Protein AF-A0A537YR62-F1 (afdb_monomer_lite)

Secondary structure (DSSP, 8-state):
----HHHHHTSHHHH--HHHHHHHHHHHHHHHHHH-TTS-SSS-EE---GGGTS-SS--S-SSS----SS-HHHHHHHHHHHHHTTSEEEEEEEE-TTT-PEEEEEEEEEEE-TTHHHHHTTT--TTHHHHHHHHTT--

pLDDT: mean 79.76, std 14.32, range [44.81, 96.56]

Radius of gyration: 17.45 Å; chains: 1; bounding box: 46×28×51 Å

Sequence (139 aa):
MTILGAVVATRTLARWDAQEFAAYLAATAAERYATGRERDPGERKWFRSLAWFADKEDFYGPDDRVRIGFSEPTLERGLKKLEAAGLISRKRILVAPGTNRRLSGPRNLYTNNFASLRAQVGTGTPDELKDELADEAEG

Structure (mmCIF, N/CA/C/O backbone):
data_AF-A0A537YR62-F1
#
_entry.id   AF-A0A537YR62-F1
#
loop_
_atom_site.group_PDB
_atom_site.id
_atom_site.type_symbol
_atom_site.label_atom_id
_atom_site.label_alt_id
_atom_site.label_comp_id
_atom_site.label_asym_id
_atom_site.label_entity_id
_atom_site.label_seq_id
_atom_site.pdbx_PDB_ins_code
_atom_site.Cartn_x
_atom_site.Cartn_y
_atom_site.Cartn_z
_atom_site.occupancy
_atom_s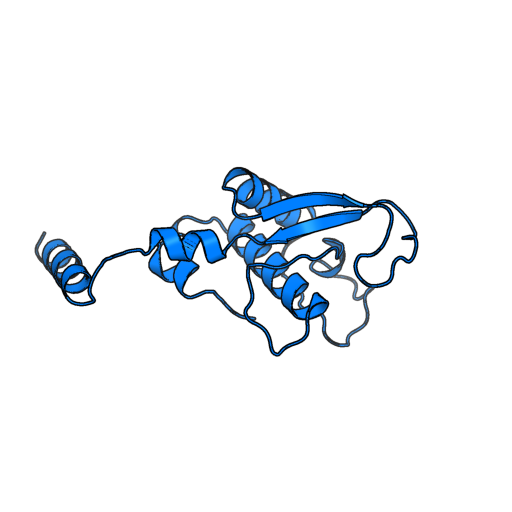ite.B_iso_or_equiv
_atom_site.auth_seq_id
_atom_site.auth_comp_id
_atom_site.auth_asym_id
_atom_site.auth_atom_id
_atom_site.pdbx_PDB_model_num
ATOM 1 N N . MET A 1 1 ? 3.180 -12.927 4.972 1.00 65.75 1 MET A N 1
ATOM 2 C CA . MET A 1 1 ? 2.366 -11.691 4.995 1.00 65.75 1 MET A CA 1
ATOM 3 C C . MET A 1 1 ? 2.163 -11.306 6.452 1.00 65.75 1 MET A C 1
ATOM 5 O O . MET A 1 1 ? 2.071 -12.222 7.257 1.00 65.75 1 MET A O 1
ATOM 9 N N . THR A 1 2 ? 2.174 -10.020 6.808 1.00 70.38 2 THR A N 1
ATOM 10 C CA . THR A 1 2 ? 2.128 -9.577 8.216 1.00 70.38 2 THR A CA 1
ATOM 11 C C . THR A 1 2 ? 0.985 -8.588 8.397 1.00 70.38 2 THR A C 1
ATOM 13 O O . THR A 1 2 ? 0.925 -7.609 7.658 1.00 70.38 2 THR A O 1
ATOM 16 N N . ILE A 1 3 ? 0.107 -8.841 9.370 1.00 79.94 3 ILE A N 1
ATOM 17 C CA . ILE A 1 3 ? -0.892 -7.871 9.830 1.00 79.94 3 ILE A CA 1
ATOM 18 C C . ILE A 1 3 ? -0.300 -7.140 11.034 1.00 79.94 3 ILE A C 1
ATOM 20 O O . ILE A 1 3 ? 0.231 -7.763 11.951 1.00 79.94 3 ILE A O 1
ATOM 24 N N . LEU A 1 4 ? -0.359 -5.814 11.020 1.00 81.19 4 LEU A N 1
ATOM 25 C CA . LEU A 1 4 ? 0.121 -4.982 12.115 1.00 81.19 4 LEU A CA 1
ATOM 26 C C . LEU A 1 4 ? -0.830 -5.088 13.302 1.00 81.19 4 LEU A C 1
ATOM 28 O O . LEU A 1 4 ? -2.031 -4.893 13.136 1.00 81.19 4 LEU A O 1
ATOM 32 N N . GLY A 1 5 ? -0.288 -5.299 14.504 1.00 77.81 5 GLY A N 1
ATOM 33 C CA . GLY A 1 5 ? -1.093 -5.380 15.729 1.00 77.81 5 GLY A CA 1
ATOM 34 C C . GLY A 1 5 ? -2.019 -4.174 15.920 1.00 77.81 5 GLY A C 1
ATOM 35 O O . GLY A 1 5 ? -3.166 -4.346 16.304 1.00 77.81 5 GLY A O 1
ATOM 36 N N . ALA A 1 6 ? -1.584 -2.971 15.529 1.00 79.50 6 ALA A N 1
ATOM 37 C CA . ALA A 1 6 ? -2.416 -1.766 15.590 1.00 79.50 6 ALA A CA 1
ATOM 38 C C . ALA A 1 6 ? -3.661 -1.810 14.688 1.00 79.50 6 ALA A C 1
ATOM 40 O O . ALA A 1 6 ? -4.693 -1.256 15.051 1.00 79.50 6 ALA A O 1
ATOM 41 N N . VAL A 1 7 ? -3.599 -2.481 13.532 1.00 80.44 7 VAL A N 1
ATOM 42 C CA . VAL A 1 7 ? -4.761 -2.662 12.638 1.00 80.44 7 VAL A CA 1
ATOM 43 C C . VAL A 1 7 ? -5.830 -3.535 13.302 1.00 80.44 7 VAL A C 1
ATOM 45 O O . VAL A 1 7 ? -7.023 -3.304 13.111 1.00 80.44 7 VAL A O 1
ATOM 48 N N . VAL A 1 8 ? -5.400 -4.512 14.106 1.00 81.06 8 VAL A N 1
ATOM 49 C CA . VAL A 1 8 ? -6.291 -5.369 14.898 1.00 81.06 8 VAL A CA 1
ATOM 50 C C . VAL A 1 8 ? -6.812 -4.612 16.122 1.00 81.06 8 VAL A C 1
ATOM 52 O O . VAL A 1 8 ? -8.020 -4.533 16.320 1.00 81.06 8 VAL A O 1
ATOM 55 N N . ALA A 1 9 ? -5.917 -3.996 16.897 1.00 78.38 9 ALA A N 1
ATOM 56 C CA . ALA A 1 9 ? -6.241 -3.325 18.157 1.00 78.38 9 ALA A CA 1
ATOM 57 C C . ALA A 1 9 ? -7.217 -2.148 17.990 1.00 78.38 9 ALA A C 1
ATOM 59 O O . ALA A 1 9 ? -8.089 -1.949 18.822 1.00 78.38 9 ALA A O 1
ATOM 60 N N . THR A 1 10 ? -7.138 -1.403 16.884 1.00 78.81 10 THR A N 1
ATOM 61 C CA . THR A 1 10 ? -8.051 -0.274 16.609 1.00 78.81 10 THR A CA 1
ATOM 62 C C . THR A 1 10 ? -9.432 -0.698 16.090 1.00 78.81 10 THR A C 1
ATOM 64 O O . THR A 1 10 ? -10.217 0.155 15.676 1.00 78.81 10 THR A O 1
ATOM 67 N N . ARG A 1 11 ? -9.732 -2.006 16.006 1.00 78.12 11 ARG A N 1
ATOM 68 C CA . ARG A 1 11 ? -10.896 -2.563 15.281 1.00 78.12 11 ARG A CA 1
ATOM 69 C C . ARG A 1 11 ? -10.993 -2.085 13.817 1.00 78.12 11 ARG A C 1
ATOM 71 O O . ARG A 1 11 ? -12.009 -2.310 13.164 1.00 78.12 11 ARG A O 1
ATOM 78 N N . THR A 1 12 ? -9.938 -1.473 13.265 1.00 84.19 12 THR A N 1
ATOM 79 C CA . THR A 1 12 ? -9.895 -0.970 11.881 1.00 84.19 12 THR A CA 1
ATOM 80 C C . THR A 1 12 ? -10.145 -2.100 10.891 1.00 84.19 12 THR A C 1
ATOM 82 O O . THR A 1 12 ? -10.918 -1.934 9.950 1.00 84.19 12 THR A O 1
ATOM 85 N N . LEU A 1 13 ? -9.576 -3.281 11.155 1.00 83.81 13 LEU A N 1
ATOM 86 C CA . LEU A 1 13 ? -9.797 -4.465 10.327 1.00 83.81 13 LEU A CA 1
ATOM 87 C C . LEU A 1 13 ? -11.280 -4.846 10.203 1.00 83.81 13 LEU A C 1
ATOM 89 O O . LEU A 1 13 ? -11.702 -5.266 9.134 1.00 83.81 13 LEU A O 1
ATOM 93 N N . ALA A 1 14 ? -12.066 -4.680 11.271 1.00 84.94 14 ALA A N 1
ATOM 94 C CA . ALA A 1 14 ? -13.493 -5.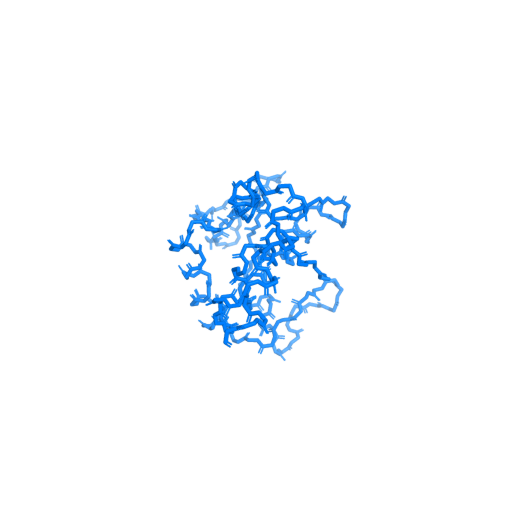003 11.273 1.00 84.94 14 ALA A CA 1
ATOM 95 C C . ALA A 1 14 ? -14.341 -3.981 10.496 1.00 84.94 14 ALA A C 1
ATOM 97 O O . ALA A 1 14 ? -15.477 -4.273 10.136 1.00 84.94 14 ALA A O 1
ATOM 98 N N . ARG A 1 15 ? -13.805 -2.779 10.248 1.00 87.88 15 ARG A N 1
ATOM 99 C CA . ARG A 1 15 ? -14.491 -1.697 9.524 1.00 87.88 15 ARG A CA 1
ATOM 100 C C . ARG A 1 15 ? -14.167 -1.683 8.036 1.00 87.88 15 ARG A C 1
ATOM 102 O O . ARG A 1 15 ? -14.927 -1.115 7.258 1.00 87.88 15 ARG A O 1
ATOM 109 N N . TRP A 1 16 ? -13.038 -2.267 7.654 1.00 93.00 16 TRP A N 1
ATOM 110 C CA . TRP A 1 16 ? -12.636 -2.361 6.261 1.00 93.00 16 TRP A CA 1
ATOM 111 C C . TRP A 1 16 ? -13.513 -3.326 5.488 1.00 93.00 16 TRP A C 1
ATOM 113 O O . TRP A 1 16 ? -13.780 -4.448 5.919 1.00 93.00 16 TRP A O 1
ATOM 123 N N . ASP A 1 17 ? -13.885 -2.910 4.283 1.00 92.69 17 ASP A N 1
ATOM 124 C CA . ASP A 1 17 ? -14.403 -3.855 3.312 1.00 92.69 17 ASP A CA 1
ATOM 125 C C . ASP A 1 17 ? -13.276 -4.700 2.691 1.00 92.69 17 ASP A C 1
ATOM 127 O O . ASP A 1 17 ? -12.074 -4.501 2.914 1.00 92.69 17 ASP A O 1
ATOM 131 N N . ALA A 1 18 ? -13.668 -5.661 1.853 1.00 91.62 18 ALA A N 1
ATOM 132 C CA . ALA A 1 18 ? -12.722 -6.539 1.173 1.00 91.62 18 ALA A CA 1
ATOM 133 C C . ALA A 1 18 ? -11.690 -5.781 0.314 1.00 91.62 18 ALA A C 1
ATOM 135 O O . ALA A 1 18 ? -10.584 -6.279 0.111 1.00 91.62 18 ALA A O 1
ATOM 136 N N . GLN A 1 19 ? -12.023 -4.594 -0.205 1.00 94.19 19 GLN A N 1
ATOM 137 C CA . GLN A 1 19 ? -11.143 -3.826 -1.086 1.00 94.19 19 GLN A CA 1
ATOM 138 C C . GLN A 1 19 ? -10.050 -3.124 -0.279 1.00 94.19 19 GLN A C 1
ATOM 140 O O . GLN A 1 19 ? -8.882 -3.184 -0.661 1.00 94.19 19 GLN A O 1
ATOM 145 N N . GLU A 1 20 ? -10.409 -2.497 0.842 1.00 94.69 20 GLU A N 1
ATOM 146 C CA . GLU A 1 20 ? -9.455 -1.891 1.780 1.00 94.69 20 GLU A CA 1
ATOM 147 C C . GLU A 1 20 ? -8.510 -2.938 2.356 1.00 94.69 20 GLU A C 1
ATOM 149 O O . GLU A 1 20 ? -7.293 -2.746 2.342 1.00 94.69 20 GLU A O 1
ATOM 154 N N . PHE A 1 21 ? -9.053 -4.089 2.762 1.00 92.31 21 PHE A N 1
ATOM 155 C CA . PHE A 1 21 ? -8.233 -5.187 3.248 1.00 92.31 21 PHE A CA 1
ATOM 156 C C . PHE A 1 21 ? -7.277 -5.705 2.165 1.00 92.31 21 PHE A C 1
ATOM 158 O O . PHE A 1 21 ? -6.076 -5.823 2.407 1.00 92.31 21 PHE A O 1
ATOM 165 N N . ALA A 1 22 ? -7.753 -5.935 0.938 1.00 92.62 22 ALA A N 1
ATOM 166 C CA . ALA A 1 22 ? -6.893 -6.355 -0.170 1.00 92.62 22 ALA A CA 1
ATOM 167 C C . ALA A 1 22 ? -5.784 -5.333 -0.480 1.00 92.62 22 ALA A C 1
ATOM 169 O O . ALA A 1 22 ? -4.631 -5.711 -0.703 1.00 92.62 22 ALA A O 1
ATOM 170 N N . ALA A 1 23 ? -6.106 -4.037 -0.463 1.00 93.62 23 ALA A N 1
ATOM 171 C CA . ALA A 1 23 ? -5.136 -2.969 -0.680 1.00 93.62 23 ALA A CA 1
ATOM 172 C C . ALA A 1 23 ? -4.111 -2.867 0.460 1.00 93.62 23 ALA A C 1
ATOM 174 O O . ALA A 1 23 ? -2.930 -2.637 0.197 1.00 93.62 23 ALA A O 1
ATOM 175 N N . TYR A 1 24 ? -4.522 -3.109 1.705 1.00 92.94 24 TYR A N 1
ATOM 176 C CA . TYR A 1 24 ? -3.622 -3.208 2.852 1.00 92.94 24 TYR A CA 1
ATOM 177 C C . TYR A 1 24 ? -2.613 -4.356 2.685 1.00 92.94 24 TYR A C 1
ATOM 179 O O . TYR A 1 24 ? -1.404 -4.172 2.868 1.00 92.94 24 TYR A O 1
ATOM 187 N N . LEU A 1 25 ? -3.086 -5.534 2.269 1.00 90.44 25 LEU A N 1
ATOM 188 C CA . LEU A 1 25 ? -2.217 -6.677 1.983 1.00 90.44 25 LEU A CA 1
ATOM 189 C C . LEU A 1 25 ? -1.235 -6.371 0.842 1.00 90.44 25 LEU A C 1
ATOM 191 O O . LEU A 1 25 ? -0.052 -6.698 0.943 1.00 90.44 25 LEU A 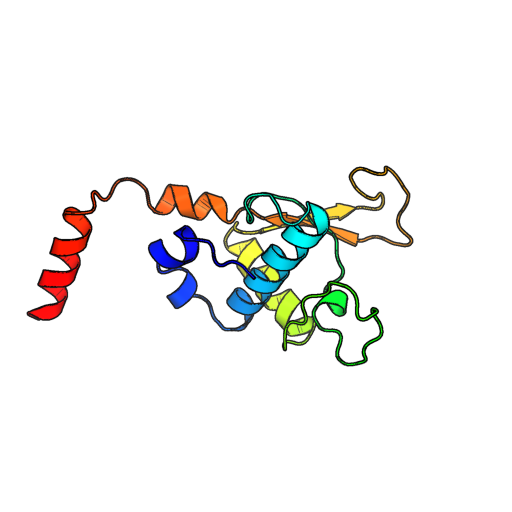O 1
ATOM 195 N N . ALA A 1 26 ? -1.694 -5.685 -0.210 1.00 91.44 26 ALA A N 1
ATOM 196 C CA . ALA A 1 26 ? -0.846 -5.264 -1.326 1.00 91.44 26 ALA A CA 1
ATOM 197 C C . ALA A 1 26 ? 0.248 -4.308 -0.857 1.00 91.44 26 ALA A C 1
ATOM 199 O O . ALA A 1 26 ? 1.428 -4.535 -1.121 1.00 91.44 26 ALA A O 1
ATOM 200 N N . ALA A 1 27 ? -0.129 -3.280 -0.101 1.00 91.44 27 ALA A N 1
ATOM 201 C CA . ALA A 1 27 ? 0.782 -2.259 0.390 1.00 91.44 27 ALA A CA 1
ATOM 202 C C . ALA A 1 27 ? 1.865 -2.830 1.319 1.00 91.44 27 ALA A C 1
ATOM 204 O O . ALA A 1 27 ? 3.041 -2.481 1.189 1.00 91.44 27 ALA A O 1
ATOM 205 N N . THR A 1 28 ? 1.499 -3.739 2.226 1.00 88.94 28 THR A N 1
ATOM 206 C CA . THR A 1 28 ? 2.451 -4.387 3.146 1.00 88.94 28 THR A CA 1
ATOM 207 C C . THR A 1 28 ? 3.367 -5.383 2.431 1.00 88.94 28 THR A C 1
ATOM 209 O O . THR A 1 28 ? 4.567 -5.435 2.717 1.00 88.94 28 THR A O 1
ATOM 212 N N . ALA A 1 29 ? 2.850 -6.136 1.453 1.00 87.38 29 ALA A N 1
ATOM 213 C CA . ALA A 1 29 ? 3.661 -7.018 0.616 1.00 87.38 29 ALA A CA 1
ATOM 214 C C . ALA A 1 29 ? 4.665 -6.231 -0.242 1.00 87.38 29 ALA A C 1
ATOM 216 O O . ALA A 1 29 ? 5.845 -6.587 -0.304 1.00 87.38 29 ALA A O 1
ATOM 217 N N . ALA A 1 30 ? 4.216 -5.134 -0.857 1.00 87.94 30 ALA A N 1
ATOM 218 C CA . ALA A 1 30 ? 5.047 -4.249 -1.664 1.00 87.94 30 ALA A CA 1
ATOM 219 C C . ALA A 1 30 ? 6.213 -3.664 -0.864 1.00 87.94 30 ALA A C 1
ATOM 221 O O . ALA A 1 30 ? 7.349 -3.618 -1.338 1.00 87.94 30 ALA A O 1
ATOM 222 N N . GLU A 1 31 ? 5.917 -3.212 0.354 1.00 85.81 31 GLU A N 1
ATOM 223 C CA . GLU A 1 31 ? 6.889 -2.611 1.254 1.00 85.81 31 GLU A CA 1
ATOM 224 C C . GLU A 1 31 ? 7.973 -3.610 1.658 1.00 85.81 31 GLU A C 1
ATOM 226 O O . GLU A 1 31 ? 9.167 -3.310 1.571 1.00 85.81 31 GLU A O 1
ATOM 231 N N . ARG A 1 32 ? 7.563 -4.821 2.044 1.00 81.44 32 ARG A N 1
ATOM 232 C CA . ARG A 1 32 ? 8.488 -5.897 2.407 1.00 81.44 32 ARG A CA 1
ATOM 233 C C . ARG A 1 32 ? 9.402 -6.262 1.242 1.00 81.44 32 ARG A C 1
ATOM 235 O O . ARG A 1 32 ? 10.602 -6.433 1.436 1.00 81.44 32 ARG A O 1
ATOM 242 N N . TYR A 1 33 ? 8.859 -6.327 0.027 1.00 82.12 33 TYR A N 1
ATOM 243 C CA . TYR A 1 33 ? 9.669 -6.564 -1.166 1.00 82.12 33 TYR A CA 1
ATOM 244 C C . TYR A 1 33 ? 10.674 -5.428 -1.404 1.00 82.12 33 TYR A C 1
ATOM 246 O O . TYR A 1 33 ? 11.829 -5.671 -1.736 1.00 82.12 33 TYR A O 1
ATOM 254 N N . ALA A 1 34 ? 10.251 -4.173 -1.235 1.00 80.56 34 ALA A N 1
ATOM 255 C CA . ALA A 1 34 ? 11.107 -3.014 -1.475 1.00 80.56 34 ALA A CA 1
ATOM 256 C C . ALA A 1 34 ? 12.250 -2.871 -0.454 1.00 80.56 34 ALA A C 1
ATOM 258 O O . ALA A 1 34 ? 13.273 -2.270 -0.777 1.00 80.56 34 ALA A O 1
ATOM 259 N N . THR A 1 35 ? 12.072 -3.372 0.771 1.00 73.88 35 THR A N 1
ATOM 260 C CA . THR A 1 35 ? 12.956 -3.067 1.912 1.00 73.88 35 THR A CA 1
ATOM 261 C C . THR A 1 35 ? 13.705 -4.273 2.478 1.00 73.88 35 THR A C 1
ATOM 263 O O . THR A 1 35 ? 14.616 -4.077 3.281 1.00 73.88 35 THR A O 1
ATOM 266 N N . GLY A 1 36 ? 13.375 -5.491 2.035 1.00 67.50 36 GLY A N 1
ATOM 267 C CA . GLY A 1 36 ? 13.923 -6.740 2.567 1.00 67.50 36 GLY A CA 1
ATOM 268 C C . GLY A 1 36 ? 13.073 -7.323 3.705 1.00 67.50 36 GLY A C 1
ATOM 269 O O . GLY A 1 36 ? 12.240 -6.645 4.303 1.00 67.50 36 GLY A O 1
ATOM 270 N N . ARG A 1 37 ? 13.254 -8.620 4.000 1.00 60.22 37 ARG A N 1
ATOM 271 C CA . ARG A 1 37 ? 12.389 -9.383 4.929 1.00 60.22 37 ARG A CA 1
ATOM 272 C C . ARG A 1 37 ? 12.565 -9.027 6.418 1.00 60.22 37 ARG A C 1
ATOM 274 O O . ARG A 1 37 ? 11.722 -9.450 7.201 1.00 60.22 37 ARG A O 1
ATOM 281 N N . GLU A 1 38 ? 13.610 -8.291 6.791 1.00 55.69 38 GLU A N 1
ATOM 282 C CA . GLU A 1 38 ? 14.049 -8.093 8.187 1.00 55.69 38 GLU A CA 1
ATOM 283 C C . GLU A 1 38 ? 13.451 -6.886 8.915 1.00 55.69 38 GLU A C 1
ATOM 285 O O . GLU A 1 38 ? 13.742 -6.684 10.090 1.00 55.69 38 GLU A O 1
ATOM 290 N N . ARG A 1 39 ? 12.649 -6.049 8.256 1.00 62.81 39 ARG A N 1
ATOM 291 C CA . ARG A 1 39 ? 12.265 -4.758 8.834 1.00 62.81 39 ARG A CA 1
ATOM 292 C C . ARG A 1 39 ? 10.768 -4.626 9.098 1.00 62.81 39 ARG A C 1
ATOM 294 O O . ARG A 1 39 ? 9.955 -5.161 8.347 1.00 62.81 39 ARG A O 1
ATOM 301 N N . ASP A 1 40 ? 10.427 -3.825 10.111 1.00 63.06 40 ASP A N 1
ATOM 302 C CA . ASP A 1 40 ? 9.043 -3.518 10.489 1.00 63.06 40 ASP A CA 1
ATOM 303 C C . ASP A 1 40 ? 8.232 -2.984 9.296 1.00 63.06 40 ASP A C 1
ATOM 305 O O . ASP A 1 40 ? 8.698 -2.047 8.637 1.00 63.06 40 ASP A O 1
ATOM 309 N N . PRO A 1 41 ? 7.062 -3.575 8.987 1.00 66.50 41 PRO A N 1
ATOM 310 C CA . PRO A 1 41 ? 6.205 -3.136 7.893 1.00 66.50 41 PRO A CA 1
ATOM 311 C C . PRO A 1 41 ? 5.305 -1.961 8.306 1.00 66.50 41 PRO A C 1
ATOM 313 O O . PRO A 1 41 ? 4.923 -1.831 9.464 1.00 66.50 41 PRO A O 1
ATOM 316 N N . GLY A 1 42 ? 4.876 -1.152 7.340 1.00 65.31 42 GLY A N 1
ATOM 317 C CA . GLY A 1 42 ? 3.773 -0.201 7.478 1.00 65.31 42 GLY A CA 1
ATOM 318 C C . GLY A 1 42 ? 4.142 1.277 7.511 1.00 65.31 42 GLY A C 1
ATOM 319 O O . GLY A 1 42 ? 3.237 2.094 7.675 1.00 65.31 42 GLY A O 1
ATOM 320 N N . GLU A 1 43 ? 5.419 1.620 7.343 1.00 73.44 43 GLU A N 1
ATOM 321 C CA . GLU A 1 43 ? 5.923 3.006 7.416 1.00 73.44 43 GLU A CA 1
ATOM 322 C C . GLU A 1 43 ? 6.753 3.417 6.194 1.00 73.44 43 GLU A C 1
ATOM 324 O O . GLU A 1 43 ? 7.333 4.505 6.149 1.00 73.44 43 GLU A O 1
ATOM 329 N N . ARG A 1 44 ? 6.891 2.537 5.197 1.00 82.19 44 ARG A N 1
ATOM 330 C CA . ARG A 1 44 ? 7.851 2.757 4.111 1.00 82.19 44 ARG A CA 1
ATOM 331 C C . ARG A 1 44 ? 7.212 2.868 2.743 1.00 82.19 44 ARG A C 1
ATOM 333 O O . ARG A 1 44 ? 6.008 2.729 2.532 1.00 82.19 44 ARG A O 1
ATOM 340 N N . LYS A 1 45 ? 8.087 3.211 1.801 1.00 89.06 45 LYS A N 1
ATOM 341 C CA . LYS A 1 45 ? 7.736 3.553 0.435 1.00 89.06 45 LYS A CA 1
ATOM 342 C C . LYS A 1 45 ? 7.864 2.358 -0.493 1.00 89.06 45 LYS A C 1
ATOM 344 O O . LYS A 1 45 ? 8.793 1.563 -0.371 1.00 89.06 45 LYS A O 1
ATOM 349 N N . TRP A 1 46 ? 6.981 2.288 -1.478 1.00 90.56 46 TRP A N 1
ATOM 350 C CA . TRP A 1 46 ? 7.001 1.273 -2.528 1.00 90.56 46 TRP A CA 1
ATOM 351 C C . TRP A 1 46 ? 6.438 1.843 -3.837 1.00 90.56 46 TRP A C 1
ATOM 353 O O . TRP A 1 46 ? 5.701 2.822 -3.834 1.00 90.56 46 TRP A O 1
ATOM 363 N N . PHE A 1 47 ? 6.822 1.279 -4.984 1.00 88.75 47 PHE A N 1
ATOM 364 C CA . PHE A 1 47 ? 6.432 1.802 -6.311 1.00 88.75 47 PHE A CA 1
ATOM 365 C C . PHE A 1 47 ? 6.142 0.695 -7.341 1.00 88.75 47 PHE A C 1
ATOM 367 O O . PHE A 1 47 ? 6.393 0.828 -8.544 1.00 88.75 47 PHE A O 1
ATOM 374 N N . ARG A 1 48 ? 5.677 -0.461 -6.857 1.00 86.06 48 ARG A N 1
ATOM 375 C CA . ARG A 1 48 ? 5.262 -1.594 -7.697 1.00 86.06 48 ARG A CA 1
ATOM 376 C C . ARG A 1 48 ? 3.922 -1.301 -8.376 1.00 86.06 48 ARG A C 1
ATOM 378 O O . ARG A 1 48 ? 3.109 -0.552 -7.849 1.00 86.06 48 ARG A O 1
ATOM 385 N N . SER A 1 49 ? 3.734 -1.877 -9.564 1.00 86.19 49 SER A N 1
ATOM 386 C CA . SER A 1 49 ? 2.459 -1.793 -10.289 1.00 86.19 49 SER A CA 1
ATOM 387 C C . SER A 1 49 ? 1.397 -2.633 -9.584 1.00 86.19 49 SER A C 1
ATOM 389 O O . SER A 1 49 ? 1.738 -3.671 -9.022 1.00 86.19 49 SER A O 1
ATOM 391 N N . LEU A 1 50 ? 0.124 -2.241 -9.668 1.00 88.31 50 LEU A N 1
ATOM 392 C CA . LEU A 1 50 ? -0.979 -3.066 -9.168 1.00 88.31 50 LEU A CA 1
ATOM 393 C C . LEU A 1 50 ? -1.085 -4.402 -9.912 1.00 88.31 50 LEU A C 1
ATOM 395 O O . LEU A 1 50 ? -1.313 -5.432 -9.278 1.00 88.31 50 LEU A O 1
ATOM 399 N N . ALA A 1 51 ? -0.795 -4.394 -11.216 1.00 86.50 51 ALA A N 1
ATOM 400 C CA . ALA A 1 51 ? -0.658 -5.589 -12.047 1.00 86.50 51 ALA A CA 1
ATOM 401 C C . ALA A 1 51 ? 0.285 -6.641 -11.450 1.00 86.50 51 ALA A C 1
ATOM 403 O O . ALA A 1 51 ? 0.083 -7.828 -11.652 1.00 86.50 51 ALA A O 1
ATOM 404 N N . TRP A 1 52 ? 1.293 -6.227 -10.671 1.00 84.56 52 TRP A N 1
ATOM 405 C CA . TRP A 1 52 ? 2.221 -7.157 -10.024 1.00 84.56 52 TRP A CA 1
ATOM 406 C C . TRP A 1 52 ? 1.532 -8.041 -8.972 1.00 84.56 52 TRP A C 1
ATOM 408 O O . TRP A 1 52 ? 1.917 -9.194 -8.795 1.00 84.56 52 TRP A O 1
ATOM 418 N N . PHE A 1 53 ? 0.506 -7.516 -8.290 1.00 85.94 53 PHE A N 1
ATOM 419 C CA . PHE A 1 53 ? -0.273 -8.253 -7.288 1.00 85.94 53 PHE A CA 1
ATOM 420 C C . PHE A 1 53 ? -1.449 -9.005 -7.912 1.00 85.94 53 PHE A C 1
ATOM 422 O O . PHE A 1 53 ? -1.776 -10.103 -7.465 1.00 85.94 53 PHE A O 1
ATOM 429 N N . ALA A 1 54 ? -2.077 -8.406 -8.927 1.00 83.50 54 ALA A N 1
ATOM 430 C CA . ALA A 1 54 ? -3.251 -8.937 -9.618 1.00 83.50 54 ALA A CA 1
ATOM 431 C C . ALA A 1 54 ? -2.902 -9.894 -10.772 1.00 83.50 54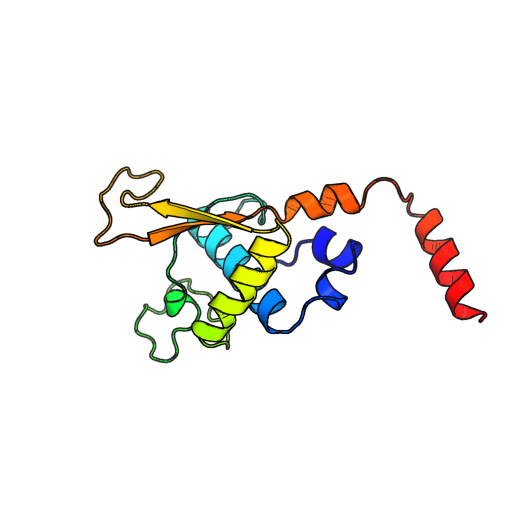 ALA A C 1
ATOM 433 O O . ALA A 1 54 ? -3.781 -10.223 -11.567 1.00 83.50 54 ALA A O 1
ATOM 434 N N . ASP A 1 55 ? -1.637 -10.301 -10.896 1.00 77.81 55 ASP A N 1
ATOM 435 C CA . ASP A 1 55 ? -1.140 -11.077 -12.028 1.00 77.81 55 ASP A CA 1
ATOM 436 C C . ASP A 1 55 ? -1.770 -12.474 -12.093 1.00 77.81 55 ASP A C 1
ATOM 438 O O . ASP A 1 55 ? -1.350 -13.411 -11.408 1.00 77.81 55 ASP A O 1
ATOM 442 N N . LYS A 1 56 ? -2.807 -12.584 -12.924 1.00 69.19 56 LYS A N 1
ATOM 443 C CA . LYS A 1 56 ? -3.529 -13.828 -13.196 1.00 69.19 56 LYS A CA 1
ATOM 444 C C . LYS A 1 56 ? -2.841 -14.694 -14.248 1.00 69.19 56 LYS A C 1
ATOM 446 O O . LYS A 1 56 ? -3.111 -15.888 -14.283 1.00 69.19 56 LYS A O 1
ATOM 451 N N . GLU A 1 57 ? -2.010 -14.099 -15.100 1.00 71.88 57 GLU A N 1
ATOM 452 C CA . GLU A 1 57 ? -1.454 -14.736 -16.305 1.00 71.88 57 GLU A CA 1
ATOM 453 C C . GLU A 1 57 ? 0.016 -15.133 -16.147 1.00 71.88 57 GLU A C 1
ATOM 455 O O . GLU A 1 57 ? 0.649 -15.593 -17.091 1.00 71.88 57 GLU A O 1
ATOM 460 N N . ASP A 1 58 ? 0.567 -14.973 -14.946 1.00 70.94 58 ASP A N 1
ATOM 461 C CA . ASP A 1 58 ? 1.948 -15.321 -14.617 1.00 70.94 58 ASP A CA 1
ATOM 462 C C . ASP A 1 58 ? 3.002 -14.591 -15.441 1.00 70.94 58 ASP A C 1
ATOM 464 O O . ASP A 1 58 ? 4.129 -15.058 -15.604 1.00 70.94 58 ASP A O 1
ATOM 468 N N . PHE A 1 59 ? 2.651 -13.380 -15.871 1.00 70.88 59 PHE A N 1
ATOM 469 C CA . PHE A 1 59 ? 3.521 -12.496 -16.628 1.00 70.88 59 PHE A CA 1
ATOM 470 C C . PHE A 1 59 ? 4.761 -12.061 -15.831 1.00 70.88 59 PHE A C 1
ATOM 472 O O . PHE A 1 59 ? 5.852 -11.888 -16.377 1.00 70.88 59 PHE A O 1
ATOM 479 N N . TYR A 1 60 ? 4.614 -11.878 -14.522 1.00 67.31 60 TYR A N 1
ATOM 480 C CA . TYR A 1 60 ? 5.709 -11.589 -13.608 1.00 67.31 60 TYR A CA 1
ATOM 481 C C . TYR A 1 60 ? 6.207 -12.918 -13.021 1.00 67.31 60 TYR A C 1
ATOM 483 O O . TYR A 1 60 ? 5.425 -13.684 -12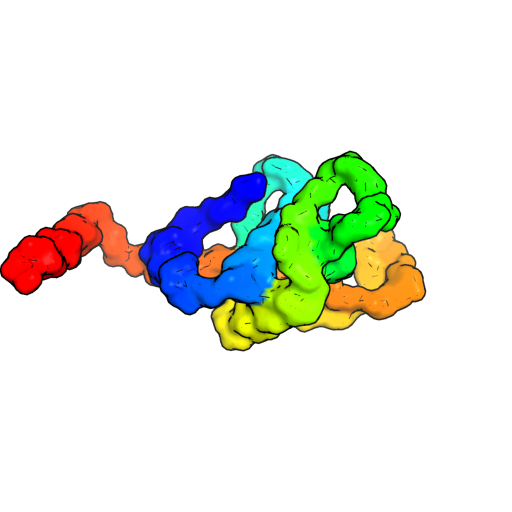.473 1.00 67.31 60 TYR A O 1
ATOM 491 N N . GLY A 1 61 ? 7.499 -13.227 -13.163 1.00 60.12 61 GLY A N 1
ATOM 492 C CA . GLY A 1 61 ? 8.070 -14.540 -12.820 1.00 60.12 61 GLY A CA 1
ATOM 493 C C . GLY A 1 61 ? 7.802 -15.049 -11.383 1.00 60.12 61 GLY A C 1
ATOM 494 O O . GLY A 1 61 ? 7.347 -14.300 -10.514 1.00 60.12 61 GLY A O 1
ATOM 495 N N . PRO A 1 62 ? 8.060 -16.345 -11.121 1.00 57.44 62 PRO A N 1
ATOM 496 C CA . PRO A 1 62 ? 7.639 -17.044 -9.900 1.00 57.44 62 PRO A CA 1
ATOM 497 C C . PRO A 1 62 ? 8.376 -16.625 -8.617 1.00 57.44 62 PRO A C 1
ATOM 499 O O . PRO A 1 62 ? 7.844 -16.833 -7.526 1.00 57.44 62 PRO A O 1
ATOM 502 N N . ASP A 1 63 ? 9.548 -16.004 -8.717 1.00 56.31 63 ASP A N 1
ATOM 503 C CA . ASP A 1 63 ? 10.415 -15.820 -7.556 1.00 56.31 63 ASP A CA 1
ATOM 504 C C . ASP A 1 63 ? 10.020 -14.569 -6.740 1.00 56.31 63 ASP A C 1
ATOM 506 O O . ASP A 1 63 ? 10.186 -13.423 -7.163 1.00 56.31 63 ASP A O 1
ATOM 510 N N . ASP A 1 64 ? 9.466 -14.817 -5.545 1.00 57.78 64 ASP A N 1
ATOM 511 C CA . ASP A 1 64 ? 9.189 -13.871 -4.444 1.00 57.78 64 ASP A CA 1
ATOM 512 C C . ASP A 1 64 ? 7.975 -12.922 -4.543 1.00 57.78 64 ASP A C 1
ATOM 514 O O . ASP A 1 64 ? 7.847 -11.990 -3.736 1.00 57.78 64 ASP A O 1
ATOM 518 N N . ARG A 1 65 ? 7.027 -13.142 -5.459 1.00 70.81 65 ARG A N 1
ATOM 519 C CA . ARG A 1 65 ? 5.815 -12.299 -5.523 1.00 70.81 65 ARG A CA 1
ATOM 520 C C . ARG A 1 65 ? 4.680 -12.768 -4.613 1.00 70.81 65 ARG A C 1
ATOM 522 O O . ARG A 1 65 ? 4.419 -13.958 -4.459 1.00 70.81 65 ARG A O 1
ATOM 529 N N . VAL A 1 66 ? 3.947 -11.801 -4.063 1.00 76.06 66 VAL A N 1
ATOM 530 C CA . VAL A 1 66 ? 2.698 -12.044 -3.330 1.00 76.06 66 VAL A CA 1
ATOM 531 C C . VAL A 1 66 ? 1.540 -11.759 -4.276 1.00 76.06 66 VAL A C 1
ATOM 533 O O . VAL A 1 66 ? 1.304 -10.603 -4.630 1.00 76.06 66 VAL A O 1
ATOM 536 N N . ARG A 1 67 ? 0.822 -12.810 -4.682 1.00 84.19 67 ARG A N 1
ATOM 537 C CA . ARG A 1 67 ? -0.422 -12.662 -5.443 1.00 84.19 67 ARG A CA 1
ATOM 538 C C . ARG A 1 67 ? -1.564 -12.333 -4.498 1.00 84.19 67 ARG A C 1
ATOM 540 O O . ARG A 1 67 ? -1.694 -12.930 -3.431 1.00 84.19 67 ARG A O 1
ATOM 547 N N . ILE A 1 68 ? -2.404 -11.401 -4.916 1.00 83.56 68 ILE A N 1
ATOM 548 C CA . ILE A 1 68 ? -3.603 -11.007 -4.189 1.00 83.56 68 ILE A CA 1
ATOM 549 C C . ILE A 1 68 ? -4.765 -11.269 -5.129 1.00 83.56 68 ILE A C 1
ATOM 551 O O . ILE A 1 68 ? -4.783 -10.748 -6.239 1.00 83.56 68 ILE A O 1
ATOM 555 N N . GLY A 1 69 ? -5.712 -12.107 -4.701 1.00 82.88 69 GLY A N 1
ATOM 556 C CA . GLY A 1 69 ? -6.828 -12.621 -5.510 1.00 82.88 69 GLY A CA 1
ATOM 557 C C . GLY A 1 69 ? -7.877 -11.578 -5.918 1.00 82.88 69 GLY A C 1
ATOM 558 O O . GLY A 1 69 ? -9.059 -11.890 -6.001 1.00 82.88 69 GLY A O 1
ATOM 559 N N . PHE A 1 70 ? -7.466 -10.335 -6.152 1.00 88.00 70 PHE A N 1
ATOM 560 C CA . PHE A 1 70 ? -8.306 -9.204 -6.498 1.00 88.00 70 PHE A CA 1
ATOM 561 C C . PHE A 1 70 ? -7.794 -8.542 -7.777 1.00 88.00 70 PHE A C 1
ATOM 563 O O . PHE A 1 70 ? -6.595 -8.445 -8.020 1.00 88.00 70 PHE A O 1
ATOM 570 N N . SER A 1 71 ? -8.728 -8.072 -8.604 1.00 90.88 71 SER A N 1
ATOM 571 C CA . SER A 1 71 ? -8.405 -7.355 -9.842 1.00 90.88 71 SER A CA 1
ATOM 572 C C . SER A 1 71 ? -7.716 -6.011 -9.570 1.00 90.88 71 SER A C 1
ATOM 574 O O . SER A 1 71 ? -7.960 -5.401 -8.525 1.00 90.88 71 SER A O 1
ATOM 576 N N . GLU A 1 72 ? -6.938 -5.495 -10.530 1.00 92.75 72 GLU A N 1
ATOM 577 C CA . GLU A 1 72 ? -6.332 -4.158 -10.415 1.00 92.75 72 GLU A CA 1
ATOM 578 C C . GLU A 1 72 ? -7.355 -3.054 -10.100 1.00 92.75 72 GLU A C 1
ATOM 580 O O . GLU A 1 72 ? -7.100 -2.281 -9.176 1.00 92.75 72 GLU A O 1
ATOM 585 N N . PRO A 1 73 ? -8.541 -2.990 -10.749 1.00 94.38 73 PRO A N 1
ATOM 586 C CA . PRO A 1 73 ? -9.561 -2.011 -10.378 1.00 94.38 73 PRO A CA 1
ATOM 587 C C . PRO A 1 73 ? -10.013 -2.118 -8.919 1.00 94.38 73 PRO A C 1
ATOM 589 O O . PRO A 1 73 ? -10.310 -1.103 -8.291 1.00 94.38 73 PRO A O 1
ATOM 592 N N . THR A 1 74 ? -10.079 -3.332 -8.365 1.00 94.12 74 THR A N 1
ATOM 593 C CA . THR A 1 74 ? -10.438 -3.534 -6.956 1.00 94.12 74 THR A CA 1
ATOM 594 C C . THR A 1 74 ? -9.337 -3.039 -6.026 1.00 94.12 74 THR A C 1
ATOM 596 O O . THR A 1 74 ? -9.634 -2.333 -5.065 1.00 94.12 74 THR A O 1
ATOM 599 N N . LEU A 1 75 ? -8.077 -3.352 -6.335 1.00 94.00 75 LEU A N 1
ATOM 600 C CA . LEU A 1 75 ? -6.931 -2.871 -5.565 1.00 94.00 75 LEU A CA 1
ATOM 601 C C . LEU A 1 75 ? -6.820 -1.342 -5.612 1.00 94.00 75 LEU A C 1
ATOM 603 O O . LEU A 1 75 ? -6.598 -0.718 -4.580 1.00 94.00 75 LEU A O 1
ATOM 607 N N . GLU A 1 76 ? -7.040 -0.720 -6.774 1.00 95.25 76 GLU A N 1
ATOM 608 C CA . GLU A 1 76 ? -7.015 0.743 -6.916 1.00 95.25 76 GLU A CA 1
ATOM 609 C C . GLU A 1 76 ? -8.129 1.410 -6.099 1.00 95.25 76 GLU A C 1
ATOM 611 O O . GLU A 1 76 ? -7.895 2.440 -5.468 1.00 95.25 76 GLU A O 1
ATOM 616 N N . ARG A 1 77 ? -9.340 0.832 -6.062 1.00 96.56 77 ARG A N 1
ATOM 617 C CA . ARG A 1 77 ? -10.421 1.343 -5.201 1.00 96.56 77 ARG A CA 1
ATOM 618 C C . ARG A 1 77 ? -10.061 1.245 -3.721 1.00 96.56 77 ARG A C 1
ATOM 620 O O . ARG A 1 77 ? -10.241 2.225 -3.003 1.00 96.56 77 ARG A O 1
ATOM 627 N N . GLY A 1 78 ? -9.510 0.113 -3.287 1.00 95.94 78 GLY A N 1
ATOM 628 C CA . GLY A 1 78 ? -9.021 -0.052 -1.920 1.00 95.94 78 GLY A CA 1
ATOM 629 C C . GLY A 1 78 ? -7.922 0.954 -1.570 1.00 95.94 78 GLY A C 1
ATOM 630 O O . GLY A 1 78 ? -8.003 1.615 -0.540 1.00 95.94 78 GLY A O 1
ATOM 631 N N . LEU A 1 79 ? -6.941 1.164 -2.458 1.00 95.12 79 LEU A N 1
ATOM 632 C CA . LEU A 1 79 ? -5.882 2.159 -2.252 1.00 95.12 79 LEU A CA 1
ATOM 633 C C . LEU A 1 79 ? -6.432 3.579 -2.127 1.00 95.12 79 LEU A C 1
ATOM 635 O O . LEU A 1 79 ? -5.964 4.324 -1.273 1.00 95.12 79 LEU A O 1
ATOM 639 N N . LYS A 1 80 ? -7.432 3.953 -2.932 1.00 96.31 80 LYS A N 1
ATOM 640 C CA . LYS A 1 80 ? -8.092 5.264 -2.821 1.00 96.31 80 LYS A CA 1
ATOM 641 C C . LYS A 1 80 ? -8.794 5.447 -1.477 1.00 96.31 80 LYS A C 1
ATOM 643 O O . LYS A 1 80 ? -8.746 6.539 -0.923 1.00 96.31 80 LYS A O 1
ATOM 648 N N . LYS A 1 81 ? -9.426 4.398 -0.943 1.00 96.50 81 LYS A N 1
ATOM 649 C CA . LYS A 1 81 ? -10.047 4.437 0.390 1.00 96.50 81 LYS A CA 1
ATOM 650 C C . LYS A 1 81 ? -9.003 4.586 1.496 1.00 96.50 81 LYS A C 1
ATOM 652 O O . LYS A 1 81 ? -9.142 5.456 2.349 1.00 96.50 81 LYS A O 1
ATOM 657 N N . LEU A 1 82 ? -7.912 3.822 1.426 1.00 94.81 82 LEU A N 1
ATOM 658 C CA . LEU A 1 82 ? -6.794 3.952 2.366 1.00 94.81 82 LEU A CA 1
ATOM 659 C C . L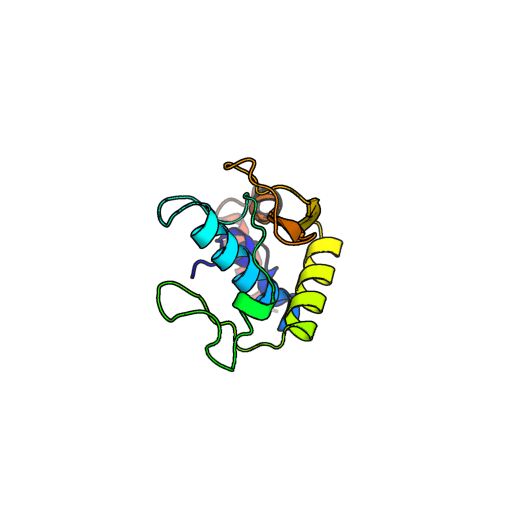EU A 1 82 ? -6.102 5.321 2.267 1.00 94.81 82 LEU A C 1
ATOM 661 O O . LEU A 1 82 ? -5.663 5.857 3.282 1.00 94.81 82 LEU A O 1
ATOM 665 N N . GLU A 1 83 ? -6.024 5.902 1.067 1.00 95.31 83 GLU A N 1
ATOM 666 C CA . GLU A 1 83 ? -5.536 7.267 0.840 1.00 95.31 83 GLU A CA 1
ATOM 667 C C . GLU A 1 83 ? -6.462 8.306 1.484 1.00 95.31 83 GLU A C 1
ATOM 669 O O . GLU A 1 83 ? -5.992 9.172 2.218 1.00 95.31 83 GLU A O 1
ATOM 674 N N . ALA A 1 84 ? -7.778 8.177 1.292 1.00 95.31 84 ALA A N 1
ATOM 675 C CA . ALA A 1 84 ? -8.770 9.042 1.931 1.00 95.31 84 ALA A CA 1
ATOM 676 C C . ALA A 1 84 ? -8.741 8.945 3.468 1.00 95.31 84 ALA A C 1
ATOM 678 O O . ALA A 1 84 ? -8.959 9.943 4.148 1.00 95.31 84 ALA A O 1
ATOM 679 N N . ALA A 1 85 ? -8.416 7.771 4.013 1.00 91.00 85 ALA A N 1
ATOM 680 C CA . ALA A 1 85 ? -8.228 7.548 5.446 1.00 91.00 85 ALA A CA 1
ATOM 681 C C . ALA A 1 85 ? -6.850 8.007 5.977 1.00 91.00 85 ALA A C 1
ATOM 683 O O . ALA A 1 85 ? -6.560 7.832 7.158 1.00 91.00 85 ALA A O 1
ATOM 684 N N . GLY A 1 86 ? -5.969 8.549 5.126 1.00 93.31 86 GLY A N 1
ATOM 685 C CA . GLY A 1 86 ? -4.622 8.996 5.507 1.00 93.31 86 GLY A CA 1
ATOM 686 C C . GLY A 1 86 ? -3.614 7.868 5.772 1.00 93.31 86 GLY A C 1
ATOM 687 O O . GLY A 1 86 ? -2.470 8.125 6.154 1.00 93.31 86 GLY A O 1
ATOM 688 N N . LEU A 1 87 ? -4.005 6.614 5.537 1.00 92.75 87 LEU A N 1
ATOM 689 C CA . LEU A 1 87 ? -3.201 5.423 5.818 1.00 92.75 87 LEU A CA 1
ATOM 690 C C . LEU A 1 87 ? -2.188 5.111 4.715 1.00 92.75 87 LEU A C 1
ATOM 692 O O . LEU A 1 87 ? -1.205 4.409 4.952 1.00 92.75 87 LEU A O 1
ATOM 696 N N . ILE A 1 88 ? -2.402 5.660 3.522 1.00 94.56 88 ILE A N 1
ATOM 697 C CA . ILE A 1 88 ? -1.445 5.664 2.419 1.00 94.56 88 ILE A CA 1
ATOM 698 C C . ILE A 1 88 ? -1.388 7.075 1.833 1.00 94.56 88 ILE A C 1
ATOM 700 O O . ILE A 1 88 ? -2.378 7.792 1.800 1.00 94.56 88 ILE A O 1
ATOM 704 N N . SER A 1 89 ? -0.231 7.470 1.316 1.00 94.50 89 SER A N 1
ATOM 705 C CA . SER A 1 89 ? -0.116 8.617 0.410 1.00 94.50 89 SER A CA 1
ATOM 706 C C . SER A 1 89 ? 0.608 8.201 -0.862 1.00 94.50 89 SER A C 1
ATOM 708 O O . SER A 1 89 ? 1.394 7.251 -0.844 1.00 94.50 89 SER A O 1
ATOM 710 N N . ARG A 1 90 ? 0.375 8.895 -1.980 1.00 94.62 90 ARG A N 1
ATOM 711 C CA . ARG A 1 90 ? 1.104 8.638 -3.230 1.00 94.62 90 ARG A CA 1
ATOM 712 C C . ARG A 1 90 ? 1.639 9.906 -3.872 1.00 94.62 90 ARG A C 1
ATOM 714 O O . ARG A 1 90 ? 1.042 10.974 -3.801 1.00 94.62 90 ARG A O 1
ATOM 721 N N . LYS A 1 91 ? 2.763 9.758 -4.567 1.00 93.62 91 LYS A N 1
ATOM 722 C CA . LYS A 1 91 ? 3.374 10.792 -5.405 1.00 93.62 91 LYS A CA 1
ATOM 723 C C . LYS A 1 91 ? 3.795 10.193 -6.737 1.00 93.62 91 LYS A C 1
ATOM 725 O O . LYS A 1 91 ? 4.378 9.114 -6.777 1.00 93.62 91 LYS A O 1
ATOM 730 N N . ARG A 1 92 ? 3.569 10.909 -7.836 1.00 93.69 92 ARG A N 1
ATOM 731 C CA . ARG A 1 92 ? 4.050 10.488 -9.158 1.00 93.69 92 ARG A CA 1
ATOM 732 C C . ARG A 1 92 ? 5.564 10.697 -9.275 1.00 93.69 92 ARG A C 1
ATOM 734 O O . ARG A 1 92 ? 6.072 11.763 -8.930 1.00 93.69 92 ARG A O 1
ATOM 741 N N . ILE A 1 93 ? 6.280 9.687 -9.765 1.00 92.25 93 ILE A N 1
ATOM 742 C CA . ILE A 1 93 ? 7.738 9.684 -9.938 1.00 92.25 93 ILE A CA 1
ATOM 743 C C . ILE A 1 93 ? 8.137 9.241 -11.350 1.00 92.25 93 ILE A C 1
ATOM 745 O O . ILE A 1 93 ? 7.456 8.435 -11.983 1.00 92.25 93 ILE A O 1
ATOM 749 N N . LEU A 1 94 ? 9.271 9.760 -11.825 1.00 92.50 94 LEU A N 1
ATOM 750 C CA . LEU A 1 94 ? 9.932 9.355 -13.078 1.00 92.50 94 LEU A CA 1
ATOM 751 C C . LEU A 1 94 ? 11.277 8.655 -12.834 1.00 92.50 94 LEU A C 1
ATOM 753 O O . LEU A 1 94 ? 11.886 8.128 -13.762 1.00 92.50 94 LEU A O 1
ATOM 757 N N . VAL A 1 95 ? 11.749 8.667 -11.589 1.00 89.75 95 VAL A N 1
ATOM 758 C CA . VAL A 1 95 ? 13.064 8.172 -11.182 1.00 89.75 95 VAL A CA 1
ATOM 759 C C . VAL A 1 95 ? 12.878 7.219 -10.009 1.00 89.75 95 VAL A C 1
ATOM 761 O O . VAL A 1 95 ? 12.142 7.525 -9.071 1.00 89.75 95 VAL A O 1
ATOM 764 N N . ALA A 1 96 ? 13.520 6.054 -10.085 1.00 85.00 96 ALA A N 1
ATOM 765 C CA . ALA A 1 96 ? 13.470 5.024 -9.063 1.00 85.00 96 ALA A CA 1
ATOM 766 C C . ALA A 1 96 ? 14.173 5.505 -7.777 1.00 85.00 96 ALA A C 1
ATOM 768 O O . ALA A 1 96 ? 15.363 5.840 -7.824 1.00 85.00 96 ALA A O 1
ATOM 769 N N . PRO A 1 97 ? 13.485 5.498 -6.620 1.00 80.44 97 PRO A N 1
ATOM 770 C CA . PRO A 1 97 ? 14.112 5.809 -5.341 1.00 80.44 97 PRO A CA 1
ATOM 771 C C . PRO A 1 97 ? 15.257 4.833 -5.037 1.00 80.44 97 PRO A C 1
ATOM 773 O O . PRO A 1 97 ? 15.167 3.647 -5.352 1.00 80.44 97 PRO A O 1
ATOM 776 N N . GLY A 1 98 ? 16.338 5.328 -4.435 1.00 80.75 98 GLY A N 1
ATOM 777 C CA . GLY A 1 98 ? 17.488 4.524 -3.999 1.00 80.75 98 GLY A CA 1
ATOM 778 C C . GLY A 1 98 ? 18.510 4.177 -5.088 1.00 80.75 98 GLY A C 1
ATOM 779 O O . GLY A 1 98 ? 19.683 4.033 -4.774 1.00 80.75 98 GLY A O 1
ATOM 780 N N . THR A 1 99 ? 18.110 4.099 -6.362 1.00 81.69 99 THR A N 1
ATOM 781 C CA . THR A 1 99 ? 19.041 3.825 -7.483 1.00 81.69 99 THR A CA 1
ATOM 782 C C . THR A 1 99 ? 19.238 5.011 -8.424 1.00 81.69 99 THR A C 1
ATOM 784 O O . THR A 1 99 ? 20.122 4.963 -9.275 1.00 81.69 99 THR A O 1
ATOM 787 N N . ASN A 1 100 ? 18.407 6.055 -8.314 1.00 83.06 100 ASN A N 1
ATOM 788 C CA . ASN A 1 100 ? 18.390 7.233 -9.190 1.00 83.06 100 ASN A CA 1
ATOM 789 C C . ASN A 1 100 ? 18.279 6.922 -10.695 1.00 83.06 100 ASN A C 1
ATOM 791 O O . ASN A 1 100 ? 18.521 7.784 -11.539 1.00 83.06 100 ASN A O 1
ATOM 795 N N . ARG A 1 101 ? 17.858 5.706 -11.058 1.00 87.81 101 ARG A N 1
ATOM 796 C CA . ARG A 1 101 ? 17.644 5.318 -12.454 1.00 87.81 101 ARG A CA 1
ATOM 797 C C . ARG A 1 101 ? 16.307 5.842 -12.959 1.00 87.81 101 ARG A C 1
ATOM 799 O O . ARG A 1 101 ? 15.297 5.777 -12.256 1.00 87.81 101 ARG A O 1
ATOM 806 N N . ARG A 1 102 ? 16.281 6.316 -14.204 1.00 90.06 102 ARG A N 1
ATOM 807 C CA . ARG A 1 102 ? 15.039 6.710 -14.876 1.00 90.06 102 ARG A CA 1
ATOM 808 C C . ARG A 1 102 ? 14.152 5.482 -15.085 1.00 90.06 102 ARG A C 1
ATOM 810 O O . ARG A 1 102 ? 14.622 4.429 -15.507 1.00 90.06 102 ARG A O 1
ATOM 817 N N . LEU A 1 103 ? 12.872 5.620 -14.765 1.00 86.62 103 LEU A N 1
ATOM 818 C CA . LEU A 1 103 ? 11.869 4.588 -15.003 1.00 86.62 103 LEU A CA 1
ATOM 819 C C . LEU A 1 103 ? 11.443 4.608 -16.476 1.00 86.62 103 LEU A C 1
ATOM 821 O O . LEU A 1 103 ? 11.451 5.661 -17.113 1.00 86.62 103 LEU A O 1
ATOM 825 N N . SER A 1 104 ? 11.005 3.458 -16.996 1.00 85.69 104 SER A N 1
ATOM 826 C CA . SER A 1 104 ? 10.466 3.332 -18.362 1.00 85.69 104 SER A CA 1
ATOM 827 C C . SER A 1 104 ? 9.203 4.168 -18.609 1.00 85.69 104 SER A C 1
ATOM 829 O O . SER A 1 104 ? 8.826 4.405 -19.750 1.00 85.69 104 SER A O 1
ATOM 831 N N . GLY A 1 105 ? 8.558 4.634 -17.543 1.00 86.75 105 GLY A N 1
ATOM 832 C CA . GLY A 1 105 ? 7.420 5.538 -17.580 1.00 86.75 105 GLY A CA 1
ATOM 833 C C . GLY A 1 105 ? 7.087 6.051 -16.178 1.00 86.75 105 GLY A C 1
ATOM 834 O O . GLY A 1 105 ? 7.689 5.598 -15.196 1.00 86.75 105 GLY A O 1
ATOM 835 N N . PRO A 1 106 ? 6.139 6.994 -16.061 1.00 88.62 106 PRO A N 1
ATOM 836 C CA . PRO A 1 106 ? 5.695 7.491 -14.767 1.00 88.62 106 PRO A CA 1
ATOM 837 C C . PRO A 1 106 ? 5.112 6.372 -13.902 1.00 88.62 106 PRO A C 1
ATOM 839 O O . PRO A 1 106 ? 4.334 5.553 -14.387 1.00 88.62 106 PRO A O 1
ATOM 842 N N . ARG A 1 107 ? 5.451 6.364 -12.611 1.00 89.38 107 ARG A N 1
ATOM 843 C CA . ARG A 1 107 ? 4.888 5.435 -11.619 1.00 89.38 107 ARG A CA 1
ATOM 844 C C . ARG A 1 107 ? 4.413 6.178 -10.381 1.00 89.38 107 ARG A C 1
ATOM 846 O O . ARG A 1 107 ? 4.869 7.288 -10.111 1.00 89.38 107 ARG A O 1
ATOM 853 N N . ASN A 1 108 ? 3.531 5.550 -9.614 1.00 93.12 108 ASN A N 1
ATOM 854 C CA . ASN A 1 108 ? 3.172 6.027 -8.285 1.00 93.12 108 ASN A CA 1
ATOM 855 C C . ASN A 1 108 ? 4.178 5.489 -7.262 1.00 93.12 108 ASN A C 1
ATOM 857 O O . ASN A 1 108 ? 4.445 4.290 -7.212 1.00 93.12 108 ASN A O 1
ATOM 861 N N . LEU A 1 109 ? 4.738 6.391 -6.464 1.00 92.50 109 LEU A N 1
ATOM 862 C CA . LEU A 1 109 ? 5.455 6.094 -5.235 1.00 92.50 109 LEU A CA 1
ATOM 863 C C . LEU A 1 109 ? 4.467 6.219 -4.085 1.00 92.50 109 LEU A C 1
ATOM 865 O O . LEU A 1 109 ? 4.046 7.328 -3.759 1.00 92.50 109 LEU A O 1
ATOM 869 N N . TYR A 1 110 ? 4.109 5.093 -3.497 1.00 93.88 110 TYR A N 1
ATOM 870 C CA . TYR A 1 110 ? 3.251 5.014 -2.328 1.00 93.88 110 TYR A CA 1
ATOM 871 C C . TYR A 1 110 ? 4.100 5.107 -1.061 1.00 93.88 110 TYR A C 1
ATOM 873 O O . TYR A 1 110 ? 5.234 4.630 -1.046 1.00 93.88 110 TYR A O 1
ATOM 881 N N . THR A 1 111 ? 3.557 5.717 -0.013 1.00 93.44 111 THR A N 1
ATOM 882 C CA . THR A 1 111 ? 4.103 5.732 1.349 1.00 93.44 111 THR A CA 1
ATOM 883 C C . THR A 1 111 ? 3.037 5.172 2.274 1.00 93.44 111 THR A C 1
ATOM 885 O O . THR A 1 111 ? 1.922 5.697 2.298 1.00 93.44 111 THR A O 1
ATOM 888 N N . ASN A 1 112 ? 3.373 4.111 3.003 1.00 92.94 112 ASN A N 1
ATOM 889 C CA . ASN A 1 112 ? 2.491 3.525 4.002 1.00 92.94 112 ASN A CA 1
ATOM 890 C C . ASN A 1 112 ? 2.586 4.328 5.302 1.00 92.94 112 ASN A C 1
ATOM 892 O O . ASN A 1 112 ? 3.686 4.644 5.746 1.00 92.94 112 ASN A O 1
ATOM 896 N N . ASN A 1 113 ? 1.438 4.626 5.905 1.00 91.31 113 ASN A N 1
ATOM 897 C CA . ASN A 1 113 ? 1.316 5.358 7.166 1.00 91.31 113 ASN A CA 1
ATOM 898 C C . ASN A 1 113 ? 0.550 4.533 8.213 1.00 91.31 113 ASN A C 1
ATOM 900 O O . ASN A 1 113 ? -0.065 5.092 9.119 1.00 91.31 113 ASN A O 1
ATOM 904 N N . PHE A 1 114 ? 0.539 3.203 8.110 1.00 88.94 114 PHE A N 1
ATOM 905 C CA . PHE A 1 114 ? -0.268 2.348 8.989 1.00 88.94 114 PHE A CA 1
ATOM 906 C C . PHE A 1 114 ? 0.176 2.405 10.453 1.00 88.94 114 PHE A C 1
ATOM 908 O O . PHE A 1 114 ? -0.621 2.122 11.342 1.00 88.94 114 PHE A O 1
ATOM 915 N N . ALA A 1 115 ? 1.414 2.816 10.729 1.00 82.44 115 ALA A N 1
ATOM 916 C CA . ALA A 1 115 ? 1.858 3.065 12.096 1.00 82.44 115 ALA A CA 1
ATOM 917 C C . ALA A 1 115 ? 1.144 4.237 12.776 1.00 82.44 115 ALA A C 1
ATOM 919 O O . ALA A 1 115 ? 1.100 4.269 14.001 1.00 82.44 115 ALA A O 1
ATOM 920 N N . SER A 1 116 ? 0.510 5.143 12.022 1.00 83.88 116 SER A N 1
ATOM 921 C CA . SER A 1 116 ? -0.380 6.157 12.606 1.00 83.88 116 SER A CA 1
ATOM 922 C C . SER A 1 116 ? -1.524 5.530 13.410 1.00 83.88 116 SER A C 1
ATOM 924 O O . SER A 1 116 ? -1.982 6.122 14.383 1.00 83.88 116 SER A O 1
ATOM 926 N N . LEU A 1 117 ? -1.921 4.292 13.087 1.00 82.62 117 LEU A N 1
ATOM 927 C CA . LEU A 1 117 ? -2.898 3.538 13.870 1.00 82.62 117 LEU A CA 1
ATOM 928 C C . LEU A 1 117 ? -2.364 3.173 15.260 1.00 82.62 117 LEU A C 1
ATOM 930 O O . LEU A 1 117 ? -3.156 3.077 16.183 1.00 82.62 117 LEU A O 1
ATOM 934 N N . ARG A 1 118 ? -1.044 3.014 15.460 1.00 78.56 118 ARG A N 1
ATOM 935 C CA . ARG A 1 118 ? -0.466 2.770 16.800 1.00 78.56 118 ARG A CA 1
ATOM 936 C C . ARG A 1 118 ? -0.726 3.945 17.737 1.00 78.56 118 ARG A C 1
ATOM 938 O O . ARG A 1 118 ? -1.011 3.725 18.905 1.00 78.56 118 ARG A O 1
ATOM 945 N N . ALA A 1 119 ? -0.672 5.173 17.220 1.00 71.62 119 ALA A N 1
ATOM 946 C CA . ALA A 1 119 ? -0.982 6.368 18.003 1.00 71.62 119 ALA A CA 1
ATOM 947 C C . ALA A 1 119 ? -2.460 6.419 18.432 1.00 71.62 119 ALA A C 1
ATOM 949 O O . ALA A 1 119 ? -2.770 7.004 19.462 1.00 71.62 119 ALA A O 1
ATOM 950 N N . GLN A 1 120 ? -3.359 5.766 17.684 1.00 68.75 120 GLN A N 1
ATOM 951 C CA . GLN A 1 120 ? -4.780 5.643 18.034 1.00 68.75 120 GLN A CA 1
ATOM 952 C C . GLN A 1 120 ? -5.052 4.548 19.076 1.00 68.75 120 GLN A C 1
ATOM 954 O O . GLN A 1 120 ? -6.115 4.541 19.677 1.00 68.75 120 GLN A O 1
ATOM 959 N N . VAL A 1 121 ? -4.100 3.635 19.299 1.00 64.38 121 VAL A N 1
ATOM 960 C CA . VAL A 1 121 ? -4.162 2.614 20.365 1.00 64.38 121 VAL A CA 1
ATOM 961 C C . VAL A 1 121 ? -3.711 3.196 21.722 1.00 64.38 121 VAL A C 1
ATOM 963 O O . VAL A 1 121 ? -3.674 2.488 22.720 1.00 64.38 121 VAL A O 1
ATOM 966 N N . GLY A 1 122 ? -3.334 4.479 21.789 1.00 56.66 122 GLY A N 1
ATOM 967 C CA . GLY A 1 122 ? -2.740 5.089 22.980 1.00 56.66 122 GLY A CA 1
ATOM 968 C C . GLY A 1 122 ? -3.605 5.012 24.250 1.00 56.66 122 GLY A C 1
ATOM 969 O O . GLY A 1 122 ? -4.758 5.419 24.234 1.00 56.66 122 GLY A O 1
ATOM 970 N N . THR A 1 123 ? -2.960 4.557 25.336 1.00 49.91 123 THR A N 1
ATOM 971 C CA . THR A 1 123 ? -3.309 4.686 26.771 1.00 49.91 123 THR A CA 1
ATOM 972 C C . THR A 1 123 ? -4.509 3.914 27.324 1.00 49.91 123 THR A C 1
ATOM 974 O O . THR A 1 123 ? -5.132 4.398 28.255 1.00 49.91 123 THR A O 1
ATOM 977 N N . GLY A 1 124 ? -4.804 2.715 26.827 1.00 45.88 124 GLY A N 1
ATOM 978 C CA . GLY A 1 124 ? -5.543 1.731 27.626 1.00 45.88 124 GLY A CA 1
ATOM 979 C C . GLY A 1 124 ? -4.546 0.809 28.319 1.00 45.88 124 GLY A C 1
ATOM 980 O O . GLY A 1 124 ? -3.820 0.079 27.636 1.00 45.88 124 GLY A O 1
ATOM 981 N N . THR A 1 125 ? -4.444 0.838 29.645 1.00 52.16 125 THR A N 1
ATOM 982 C CA . THR A 1 125 ? -3.760 -0.254 30.352 1.00 52.16 125 THR A CA 1
ATOM 983 C C . THR A 1 125 ? -4.522 -1.563 30.091 1.00 52.16 125 THR A C 1
ATOM 985 O O . THR A 1 125 ? -5.730 -1.531 29.862 1.00 52.16 125 THR A O 1
ATOM 988 N N . PRO A 1 126 ? -3.865 -2.739 30.097 1.00 54.12 126 PRO A N 1
ATOM 989 C CA . PRO A 1 126 ? -4.545 -4.022 29.892 1.00 54.12 126 PRO A CA 1
ATOM 990 C C . PRO A 1 126 ? -5.732 -4.285 30.836 1.00 54.12 126 PRO A C 1
ATOM 992 O O . PRO A 1 126 ? -6.544 -5.157 30.533 1.00 54.12 126 PRO A O 1
ATOM 995 N N . ASP A 1 127 ? -5.822 -3.560 31.953 1.00 54.25 127 ASP A N 1
ATOM 996 C CA . ASP A 1 127 ? -6.936 -3.631 32.898 1.00 54.25 127 ASP A CA 1
ATOM 997 C C . ASP A 1 127 ? -8.178 -2.867 32.401 1.00 54.25 127 ASP A C 1
ATOM 999 O O . ASP A 1 127 ? -9.277 -3.399 32.491 1.00 54.25 127 ASP A O 1
ATOM 1003 N N . GLU A 1 128 ? -8.027 -1.716 31.740 1.00 52.75 128 GLU A N 1
ATOM 1004 C CA . GLU A 1 128 ? -9.164 -0.930 31.215 1.00 52.75 128 GLU A CA 1
ATOM 1005 C C . GLU A 1 128 ? -9.884 -1.633 30.049 1.00 52.75 128 GLU A C 1
ATOM 1007 O O . GLU A 1 128 ? -11.085 -1.473 29.856 1.00 52.75 128 GLU A O 1
ATOM 1012 N N . LEU A 1 129 ? -9.171 -2.474 29.291 1.00 52.25 129 LEU A N 1
ATOM 1013 C CA . LEU A 1 129 ? -9.751 -3.268 28.198 1.00 52.25 129 LEU A CA 1
ATOM 1014 C C . LEU A 1 129 ? -10.532 -4.502 28.680 1.00 52.25 129 LEU A C 1
ATOM 1016 O O . LEU A 1 129 ? -11.275 -5.088 27.892 1.00 52.25 129 LEU A O 1
ATOM 1020 N N . LYS A 1 130 ? -10.350 -4.936 29.935 1.00 56.25 130 LYS A N 1
ATOM 1021 C CA . LYS A 1 130 ? -11.131 -6.042 30.516 1.00 56.25 130 LYS A CA 1
ATOM 1022 C C . LYS A 1 130 ? -12.495 -5.575 31.004 1.00 56.25 130 LYS A C 1
ATOM 1024 O O . LYS A 1 130 ? -13.450 -6.334 30.866 1.00 56.25 130 LYS A O 1
ATOM 1029 N N . ASP A 1 131 ? -12.578 -4.348 31.507 1.00 51.28 131 ASP A N 1
ATOM 1030 C CA . ASP A 1 131 ? -13.817 -3.796 32.055 1.00 51.28 131 ASP A CA 1
ATOM 1031 C C . ASP A 1 131 ? -14.845 -3.508 30.945 1.00 51.28 131 ASP A C 1
ATOM 1033 O O . ASP A 1 131 ? -16.004 -3.891 31.075 1.00 51.28 131 ASP A O 1
ATOM 1037 N N . GLU A 1 132 ? -14.423 -2.994 29.780 1.00 52.34 132 GLU A N 1
ATOM 1038 C CA . GLU A 1 132 ? -15.334 -2.806 28.629 1.00 52.34 132 GLU A CA 1
ATOM 1039 C C . GLU A 1 132 ? -15.895 -4.126 28.064 1.00 52.34 132 GLU A C 1
ATOM 1041 O O . GLU A 1 132 ? -17.004 -4.159 27.536 1.00 52.34 132 GLU A O 1
ATOM 1046 N N . LEU A 1 133 ? -15.144 -5.229 28.161 1.00 55.97 133 LEU A N 1
ATOM 1047 C CA . LEU A 1 133 ? -15.595 -6.545 27.687 1.00 55.97 133 LEU A CA 1
ATOM 1048 C C . LEU A 1 133 ? -16.487 -7.274 28.702 1.00 55.97 133 LEU A C 1
ATOM 1050 O O . LEU A 1 133 ? -17.197 -8.202 28.314 1.00 55.97 133 LEU A O 1
ATOM 1054 N N . ALA A 1 134 ? -16.442 -6.882 29.977 1.00 56.75 134 ALA A N 1
ATOM 1055 C CA . ALA A 1 134 ? -17.333 -7.402 31.006 1.00 56.75 134 ALA A CA 1
ATOM 1056 C C . ALA A 1 134 ? -18.728 -6.762 30.906 1.00 56.75 134 ALA A C 1
ATOM 1058 O O . ALA A 1 134 ? -19.725 -7.478 30.977 1.00 56.75 134 ALA A O 1
ATOM 1059 N N . ASP A 1 135 ? -18.801 -5.458 30.627 1.00 51.25 135 ASP A N 1
ATOM 1060 C CA . ASP A 1 135 ? -20.073 -4.731 30.516 1.00 51.25 135 ASP A CA 1
ATOM 1061 C C . ASP A 1 135 ? -20.895 -5.122 29.270 1.00 51.25 135 ASP A C 1
ATOM 1063 O O . ASP A 1 135 ? -22.124 -5.136 29.316 1.00 51.25 135 ASP A O 1
ATOM 1067 N N . GLU A 1 136 ? -20.257 -5.505 28.156 1.00 55.62 136 GLU A N 1
ATOM 1068 C CA . GLU A 1 136 ? -20.970 -5.987 26.955 1.00 55.62 136 GLU A CA 1
ATOM 1069 C C . GLU A 1 136 ? -21.493 -7.435 27.089 1.00 55.62 136 GLU A C 1
ATOM 1071 O O . GLU A 1 136 ? -22.300 -7.871 26.268 1.00 55.62 136 GLU A O 1
ATOM 1076 N N . ALA A 1 137 ? -21.054 -8.197 28.099 1.00 55.06 137 ALA A N 1
ATOM 1077 C CA . ALA A 1 137 ? -21.469 -9.588 28.310 1.00 55.06 137 ALA A CA 1
ATOM 1078 C C . ALA A 1 137 ? -22.676 -9.739 29.258 1.00 55.06 137 ALA A C 1
ATOM 1080 O O . ALA A 1 137 ? -23.254 -10.826 29.330 1.00 55.06 137 ALA A O 1
ATOM 1081 N N . GLU A 1 138 ? -23.065 -8.670 29.959 1.00 52.69 138 GLU A N 1
ATOM 1082 C CA . GLU A 1 138 ? -24.183 -8.660 30.916 1.00 52.69 138 GLU A CA 1
ATOM 1083 C C . GLU A 1 138 ? -25.410 -7.845 30.443 1.00 52.69 138 GLU A C 1
ATOM 1085 O O . GLU A 1 138 ? -26.369 -7.690 31.204 1.00 52.69 138 GLU A O 1
ATOM 1090 N N . GLY A 1 139 ? -25.413 -7.357 29.193 1.00 44.81 139 GLY A N 1
ATOM 1091 C CA . GLY A 1 139 ? -26.492 -6.555 28.586 1.00 44.81 139 GLY A CA 1
ATOM 1092 C C . GLY A 1 139 ? -27.416 -7.302 27.627 1.00 44.81 139 GLY A C 1
ATOM 1093 O O . GLY A 1 139 ? -26.910 -8.079 26.787 1.00 44.81 139 GLY A O 1
#

Foldseek 3Di:
DDDDPLCVLLCVVVVDDPLLVLLVVVQQLQQCVVPDVPDDTFFAKGWDQLCQQCVPPCPDPDPRGHHRVDHSVSNVVSVVVCVVVVQKDWDKDQADPPPRHGDPDIIIIMGGNNCVSVVVSPDDDPVNVVVVVVVVVVD